Protein AF-A0A6A0AH30-F1 (afdb_monomer_lite)

Foldseek 3Di:
DLVVLLVQLLVLLLVLLQVVQVVVVHHPDPVSCVSSVLLNCLLVVQLVVLCCSPPQLQALDLVSVLVSQVSSLVRSQVRSQVSVCVVVVHRDDPVCSVSSSVSSSCSSSVSSSVNSNPDDHDPCPDPVNVVVVVVVPPPDPVVVVVVVVVVVVPD

InterPro domains:
  IPR021414 Protein of unknown function DUF3054 [PF11255] (7-114)

Organism: Haematococcus lacustris (NCBI:txid44745)

Sequence (155 aa):
KALTLAGGDAVALLLFAAAGRINHGGVLDWETGLTALPFLLGWFATAPFLGGFGPEAQGSKVPAATLVAAKCWAVATPLGLALRGLSKGYVPPTPFIIVSFVATAVLLLGWRAAAAATTKEDPSQSPAVSAASRKNKQGNPLEFLSLLKSLTTRW

Secondary structure (DSSP, 8-state):
-HHHHHHHHHHHHHHHHHHHHHHTT--SSHHHHHHHHHHHHHHHHHGGGGTTTSHHHHSS-HHHHHHHHHHHHHHHHHHHHHHHHHHHTSPPPHHHHHHHHHHHHHHHHHHHHHHHHTSPPPGGG-HHHHHHHHHHHTT-HHHHHHHHHHHHTT-

pLDDT: mean 91.17, std 11.78, range [59.88, 98.81]

Radius of gyration: 20.58 Å; chains: 1; bounding box: 39×29×65 Å

Structure (mmCIF, N/CA/C/O backbone):
data_AF-A0A6A0AH30-F1
#
_entry.id   AF-A0A6A0AH30-F1
#
loop_
_atom_site.group_PDB
_atom_site.id
_atom_site.type_symbol
_atom_site.label_atom_id
_atom_site.label_alt_id
_atom_site.label_comp_id
_atom_site.label_asym_id
_atom_site.label_entity_id
_atom_site.label_seq_id
_atom_site.pdbx_PDB_ins_code
_atom_site.Cartn_x
_atom_site.Cartn_y
_atom_site.Cartn_z
_atom_site.occupancy
_atom_site.B_iso_or_equiv
_atom_site.auth_seq_id
_atom_site.auth_comp_id
_atom_site.auth_asym_id
_atom_site.auth_atom_id
_atom_site.pdbx_PDB_model_num
ATOM 1 N N . LYS A 1 1 ? -15.589 -4.684 7.141 1.00 85.12 1 LYS A N 1
ATOM 2 C CA . LYS A 1 1 ? -14.686 -3.507 7.195 1.00 85.12 1 LYS A CA 1
ATOM 3 C C . LYS A 1 1 ? -13.266 -3.867 6.751 1.00 85.12 1 LYS A C 1
ATOM 5 O O . LYS A 1 1 ? -12.786 -3.237 5.823 1.00 85.12 1 LYS A O 1
ATOM 10 N N . ALA A 1 2 ? -12.643 -4.918 7.299 1.00 93.25 2 ALA A N 1
ATOM 11 C CA . ALA A 1 2 ? -11.336 -5.409 6.832 1.00 93.25 2 ALA A CA 1
ATOM 12 C C . ALA A 1 2 ? -11.256 -5.637 5.307 1.00 93.25 2 ALA A C 1
ATOM 14 O O . ALA A 1 2 ? -10.329 -5.142 4.679 1.00 93.25 2 ALA A O 1
ATOM 15 N N . LEU A 1 3 ? -12.259 -6.289 4.701 1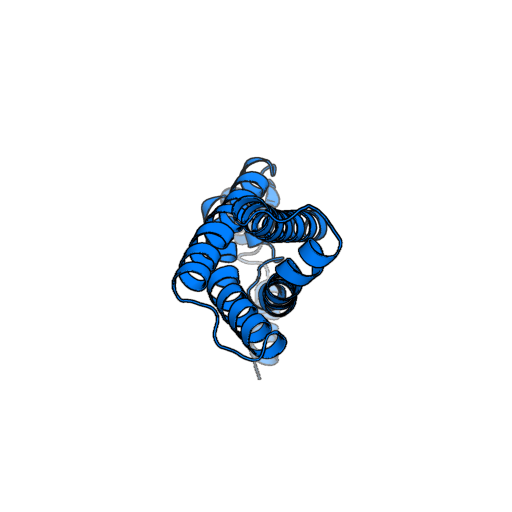.00 95.44 3 LEU A N 1
ATOM 16 C CA . LEU A 1 3 ? -12.303 -6.499 3.246 1.00 95.44 3 LEU A CA 1
ATOM 17 C C . LEU A 1 3 ? -12.343 -5.184 2.449 1.00 95.44 3 LEU A C 1
ATOM 19 O O . LEU A 1 3 ? -11.681 -5.071 1.427 1.00 95.44 3 LEU A O 1
ATOM 23 N N . THR A 1 4 ? -13.077 -4.176 2.926 1.00 96.06 4 THR A N 1
ATOM 24 C CA . THR A 1 4 ? -13.131 -2.844 2.301 1.00 96.06 4 THR A CA 1
ATOM 25 C C . THR A 1 4 ? -11.769 -2.162 2.346 1.00 96.06 4 THR A C 1
ATOM 27 O O . THR A 1 4 ? -11.329 -1.608 1.345 1.00 96.06 4 THR A O 1
ATOM 30 N N . LEU A 1 5 ? -11.083 -2.238 3.492 1.00 97.31 5 LEU A N 1
ATOM 31 C CA . LEU A 1 5 ? -9.734 -1.695 3.635 1.00 97.31 5 LEU A CA 1
ATOM 32 C C . LEU A 1 5 ? -8.760 -2.407 2.703 1.00 97.31 5 LEU A C 1
ATOM 34 O O . LEU A 1 5 ? -8.085 -1.730 1.941 1.00 97.31 5 LEU A O 1
ATOM 38 N N . ALA A 1 6 ? -8.764 -3.743 2.705 1.00 98.25 6 ALA A N 1
ATOM 39 C CA . ALA A 1 6 ? -7.939 -4.557 1.819 1.00 98.25 6 ALA A CA 1
ATOM 40 C C . ALA A 1 6 ? -8.201 -4.240 0.338 1.00 98.25 6 ALA A C 1
ATOM 42 O O . ALA A 1 6 ? -7.259 -4.066 -0.428 1.00 98.25 6 ALA A O 1
ATOM 43 N N . GLY A 1 7 ? -9.468 -4.106 -0.061 1.00 98.56 7 GLY A N 1
ATOM 44 C CA . GLY A 1 7 ? -9.841 -3.728 -1.423 1.00 98.56 7 GLY A CA 1
ATOM 45 C C . GLY A 1 7 ? -9.293 -2.357 -1.813 1.00 98.56 7 GLY A C 1
ATOM 46 O O . GLY A 1 7 ? -8.677 -2.221 -2.865 1.00 98.56 7 GLY A O 1
ATOM 47 N N . GLY A 1 8 ? -9.450 -1.350 -0.954 1.00 98.56 8 GLY A N 1
ATOM 48 C CA . GLY A 1 8 ? -8.911 -0.023 -1.242 1.00 98.56 8 GLY A CA 1
ATOM 49 C C . GLY A 1 8 ? -7.384 0.063 -1.168 1.00 98.56 8 GLY A C 1
ATOM 50 O O . GLY A 1 8 ? -6.797 0.800 -1.952 1.00 98.56 8 GLY A O 1
ATOM 51 N N . ASP A 1 9 ? -6.719 -0.744 -0.334 1.00 98.69 9 ASP A N 1
ATOM 52 C CA . ASP A 1 9 ? -5.256 -0.868 -0.362 1.00 98.69 9 ASP A CA 1
ATOM 53 C C . ASP A 1 9 ? -4.778 -1.464 -1.690 1.00 98.69 9 ASP A C 1
ATOM 55 O O . ASP A 1 9 ? -3.817 -0.981 -2.287 1.00 98.69 9 ASP A O 1
ATOM 59 N N . ALA A 1 10 ? -5.461 -2.508 -2.172 1.00 98.75 10 ALA A N 1
ATOM 60 C CA . ALA A 1 10 ? -5.148 -3.120 -3.455 1.00 98.75 10 ALA A CA 1
ATOM 61 C C . ALA A 1 10 ? -5.331 -2.111 -4.596 1.00 98.75 10 ALA A C 1
ATOM 63 O O . ALA A 1 10 ? -4.453 -1.983 -5.446 1.00 98.75 10 ALA A O 1
ATOM 64 N N . VAL A 1 11 ? -6.426 -1.341 -4.575 1.00 98.75 11 VAL A N 1
ATOM 65 C CA . VAL A 1 11 ? -6.663 -0.250 -5.532 1.00 98.75 11 VAL A CA 1
ATOM 66 C C . VAL A 1 11 ? -5.574 0.819 -5.432 1.00 98.75 11 VAL A C 1
ATOM 68 O O . VAL A 1 11 ? -5.051 1.227 -6.461 1.00 98.75 11 VAL A O 1
ATOM 71 N N . ALA A 1 12 ? -5.167 1.237 -4.232 1.00 98.81 12 ALA A N 1
ATOM 72 C CA . ALA A 1 12 ? -4.091 2.211 -4.037 1.00 98.81 12 ALA A CA 1
ATOM 73 C C . ALA A 1 12 ? -2.764 1.746 -4.668 1.00 98.81 12 ALA A C 1
ATOM 75 O O . ALA A 1 12 ? -2.097 2.513 -5.363 1.00 98.81 12 ALA A O 1
ATOM 76 N N . LEU A 1 13 ? -2.397 0.476 -4.488 1.00 98.75 13 LEU A N 1
ATOM 77 C CA . LEU A 1 13 ? -1.179 -0.094 -5.073 1.00 98.75 13 LEU A CA 1
ATOM 78 C C . LEU A 1 13 ? -1.284 -0.292 -6.593 1.00 98.75 13 LEU A C 1
ATOM 80 O O . LEU A 1 13 ? -0.307 -0.076 -7.312 1.00 98.75 13 LEU A O 1
ATOM 84 N N . LEU A 1 14 ? -2.469 -0.643 -7.097 1.00 98.62 14 LEU A N 1
ATOM 85 C CA . LEU A 1 14 ? -2.743 -0.688 -8.534 1.00 98.62 14 LEU A CA 1
ATOM 86 C C . LEU A 1 14 ? -2.674 0.706 -9.165 1.00 98.62 14 LEU A C 1
ATOM 88 O O . LEU A 1 14 ? -2.098 0.845 -10.239 1.00 98.62 14 LEU A O 1
ATOM 92 N N . LEU A 1 15 ? -3.191 1.741 -8.496 1.00 98.69 15 LEU A N 1
ATOM 93 C CA . LEU A 1 15 ? -3.105 3.133 -8.949 1.00 98.69 15 LEU A CA 1
ATOM 94 C C . LEU A 1 15 ? -1.657 3.612 -9.019 1.00 98.69 15 LEU A C 1
ATOM 96 O O . LEU A 1 15 ? -1.280 4.252 -9.997 1.00 98.69 15 LEU A O 1
ATOM 100 N N . PHE A 1 16 ? -0.830 3.261 -8.032 1.00 98.44 16 PHE A N 1
ATOM 101 C CA . PHE A 1 16 ? 0.609 3.517 -8.087 1.00 98.44 16 PHE A CA 1
ATOM 102 C C . PHE A 1 16 ? 1.249 2.890 -9.338 1.00 98.44 16 PHE A C 1
ATOM 104 O O . PHE A 1 16 ? 1.936 3.579 -10.095 1.00 98.44 16 PHE A O 1
ATOM 111 N N . ALA A 1 17 ? 0.998 1.601 -9.587 1.00 98.12 17 ALA A N 1
ATOM 112 C CA . ALA A 1 17 ? 1.557 0.899 -10.740 1.00 98.12 17 ALA A CA 1
ATOM 113 C C . ALA A 1 17 ? 1.046 1.464 -12.076 1.00 98.12 17 ALA A C 1
ATOM 115 O O . ALA A 1 17 ? 1.835 1.680 -12.997 1.00 98.12 17 ALA A O 1
ATOM 116 N N . ALA A 1 18 ? -0.255 1.738 -12.165 1.00 98.12 18 ALA A N 1
ATOM 117 C CA . ALA A 1 18 ? -0.908 2.335 -13.323 1.00 98.12 18 ALA A CA 1
ATOM 118 C C . ALA A 1 18 ? -0.324 3.715 -13.648 1.00 98.12 18 ALA A C 1
ATOM 120 O O . ALA A 1 18 ? 0.112 3.949 -14.775 1.00 98.12 18 ALA A O 1
ATOM 121 N N . ALA A 1 19 ? -0.246 4.604 -12.653 1.00 97.81 19 ALA A N 1
ATOM 122 C CA . ALA A 1 19 ? 0.315 5.942 -12.814 1.00 97.81 19 ALA A CA 1
ATOM 123 C C . ALA A 1 19 ? 1.785 5.889 -13.247 1.00 97.81 19 ALA A C 1
ATOM 125 O O . ALA A 1 19 ? 2.178 6.589 -14.178 1.00 97.81 19 ALA A O 1
ATOM 126 N N . GLY A 1 20 ? 2.585 5.012 -12.628 1.00 95.81 20 GLY A N 1
ATOM 127 C CA . GLY A 1 20 ? 3.980 4.806 -13.012 1.00 95.81 20 GLY A CA 1
ATOM 128 C C . GLY A 1 20 ? 4.128 4.347 -14.464 1.00 95.81 20 GLY A C 1
ATOM 129 O O . GLY A 1 20 ? 4.946 4.898 -15.197 1.00 95.81 20 GLY A O 1
ATOM 130 N N . ARG A 1 21 ? 3.316 3.379 -14.910 1.00 96.12 21 ARG A N 1
ATOM 131 C CA . ARG A 1 21 ? 3.336 2.901 -16.302 1.00 96.12 21 ARG A CA 1
ATOM 132 C C . ARG A 1 21 ? 2.948 3.995 -17.287 1.00 96.12 21 ARG A C 1
ATOM 134 O O . ARG A 1 21 ? 3.699 4.227 -18.229 1.00 96.12 21 ARG A O 1
ATOM 141 N N . ILE A 1 22 ? 1.833 4.686 -17.049 1.00 97.19 22 ILE A N 1
ATOM 142 C CA . ILE A 1 22 ? 1.353 5.772 -17.919 1.00 97.19 22 ILE A CA 1
ATOM 143 C C . ILE A 1 22 ? 2.415 6.871 -18.040 1.00 97.19 22 ILE A C 1
ATOM 145 O O . ILE A 1 22 ? 2.726 7.312 -19.143 1.00 97.19 22 ILE A O 1
ATOM 149 N N . ASN A 1 23 ? 3.039 7.264 -16.926 1.00 95.94 23 ASN A N 1
ATOM 150 C CA . ASN A 1 23 ? 4.074 8.300 -16.918 1.00 95.94 23 ASN A CA 1
ATOM 151 C C . ASN A 1 23 ? 5.345 7.910 -17.699 1.00 95.94 23 ASN A C 1
ATOM 153 O O . ASN A 1 23 ? 6.116 8.776 -18.102 1.00 95.94 23 ASN A O 1
ATOM 157 N N . HIS A 1 24 ? 5.566 6.616 -17.932 1.00 93.94 24 HIS A N 1
ATOM 158 C CA . HIS A 1 24 ? 6.666 6.093 -18.742 1.00 93.94 24 HIS A CA 1
ATOM 159 C C . HIS A 1 24 ? 6.223 5.645 -20.149 1.00 93.94 24 HIS A C 1
ATOM 161 O O . HIS A 1 24 ? 6.942 4.893 -20.803 1.00 93.94 24 HIS A O 1
ATOM 167 N N . GLY A 1 25 ? 5.056 6.102 -20.625 1.00 95.62 25 GLY A N 1
ATOM 168 C CA . GLY A 1 25 ? 4.545 5.807 -21.971 1.00 95.62 25 GLY A CA 1
ATOM 169 C C . GLY A 1 25 ? 3.908 4.423 -22.126 1.00 95.62 25 GLY A C 1
ATOM 170 O O . GLY A 1 25 ? 3.651 3.987 -23.245 1.00 95.62 25 GLY A O 1
ATOM 171 N N . GLY A 1 26 ? 3.668 3.717 -21.020 1.00 93.69 26 GLY A N 1
ATOM 172 C CA . GLY A 1 26 ? 2.946 2.448 -21.002 1.00 93.69 26 GLY A CA 1
ATOM 173 C C . GLY A 1 26 ? 1.426 2.618 -21.068 1.00 93.69 26 GLY A C 1
ATOM 174 O O . GLY A 1 26 ? 0.890 3.720 -20.953 1.00 93.69 26 GLY A O 1
ATOM 175 N N . VAL A 1 27 ? 0.726 1.491 -21.199 1.00 95.25 27 VAL A N 1
ATOM 176 C CA . VAL A 1 27 ? -0.744 1.411 -21.220 1.00 95.25 27 VAL A CA 1
ATOM 177 C C . VAL A 1 27 ? -1.278 0.599 -20.037 1.00 95.25 27 VAL A C 1
ATOM 179 O O . VAL A 1 27 ? -0.523 -0.095 -19.347 1.00 95.25 27 VAL A O 1
ATOM 182 N N . LEU A 1 28 ? -2.589 0.700 -19.796 1.00 96.44 28 LEU A N 1
ATOM 183 C CA . LEU A 1 28 ? -3.296 -0.104 -18.800 1.00 96.44 28 LEU A CA 1
ATOM 184 C C . LEU A 1 28 ? -3.624 -1.486 -19.371 1.00 96.44 28 LEU A C 1
ATOM 186 O O . LEU A 1 28 ? -4.621 -1.681 -20.058 1.00 96.44 28 LEU A O 1
ATOM 190 N N . ASP A 1 29 ? -2.754 -2.435 -19.073 1.00 95.62 29 ASP A N 1
ATOM 191 C CA . ASP A 1 29 ? -2.803 -3.826 -19.514 1.00 95.62 29 ASP A CA 1
ATOM 192 C C . ASP A 1 29 ? -2.439 -4.785 -18.364 1.00 95.62 29 ASP A C 1
ATOM 194 O O . ASP A 1 29 ? -2.240 -4.376 -17.214 1.00 95.62 29 ASP A O 1
ATOM 198 N N . TRP A 1 30 ? -2.327 -6.077 -18.678 1.00 95.38 30 TRP A N 1
ATOM 199 C CA . TRP A 1 30 ? -1.931 -7.126 -17.733 1.00 95.38 30 TRP A CA 1
ATOM 200 C C . TRP A 1 30 ? -0.613 -6.825 -16.997 1.00 95.38 30 TRP A C 1
ATOM 202 O O . TRP A 1 30 ? -0.476 -7.098 -15.802 1.00 95.38 30 TRP A O 1
ATOM 212 N N . GLU A 1 31 ? 0.333 -6.169 -17.671 1.00 94.94 31 GLU A N 1
ATOM 213 C CA . GLU A 1 31 ? 1.621 -5.775 -17.097 1.00 94.94 31 GLU A CA 1
ATOM 214 C C . GLU A 1 31 ? 1.482 -4.747 -15.962 1.00 94.94 31 GLU A C 1
ATOM 216 O O . GLU A 1 31 ? 2.373 -4.619 -15.118 1.00 94.94 31 GLU A O 1
ATOM 221 N N . THR A 1 32 ? 0.354 -4.035 -15.879 1.00 97.06 32 THR A N 1
ATOM 222 C CA . THR A 1 32 ? 0.017 -3.183 -14.727 1.00 97.06 32 THR A CA 1
ATOM 223 C C . THR A 1 32 ? -0.136 -4.014 -13.460 1.00 97.06 32 THR A C 1
ATOM 225 O O . THR A 1 32 ? 0.434 -3.669 -12.422 1.00 97.06 32 THR A O 1
ATOM 228 N N . GLY A 1 33 ? -0.823 -5.155 -13.559 1.00 97.19 33 GLY A N 1
ATOM 229 C CA . GLY A 1 33 ? -0.945 -6.113 -12.464 1.00 97.19 33 GLY A CA 1
ATOM 230 C C . GLY A 1 33 ? 0.418 -6.661 -12.051 1.00 97.19 33 GLY A C 1
ATOM 231 O O . GLY A 1 33 ? 0.755 -6.632 -10.870 1.00 97.19 33 GLY A O 1
ATOM 232 N N . LEU A 1 34 ? 1.249 -7.062 -13.018 1.00 96.19 34 LEU A N 1
ATOM 233 C CA . LEU A 1 34 ? 2.608 -7.554 -12.748 1.00 96.19 34 LEU A CA 1
ATOM 234 C C . LEU A 1 34 ? 3.523 -6.484 -12.136 1.00 96.19 34 LEU A C 1
ATOM 236 O O . LEU A 1 34 ? 4.392 -6.798 -11.326 1.00 96.19 34 LEU A O 1
ATOM 240 N N . THR A 1 35 ? 3.310 -5.213 -12.479 1.00 96.06 35 THR A N 1
ATOM 241 C CA . THR A 1 35 ? 4.038 -4.085 -11.883 1.00 96.06 35 THR A CA 1
ATOM 242 C C . THR A 1 35 ? 3.620 -3.850 -10.427 1.00 96.06 35 THR A C 1
ATOM 244 O O . THR A 1 35 ? 4.473 -3.563 -9.586 1.00 96.06 35 THR A O 1
ATOM 247 N N . ALA A 1 36 ? 2.330 -4.000 -10.112 1.00 98.31 36 ALA A N 1
ATOM 248 C CA . ALA A 1 36 ? 1.803 -3.862 -8.753 1.00 98.31 36 ALA A CA 1
ATOM 249 C C . ALA A 1 36 ? 2.106 -5.079 -7.864 1.00 98.31 36 ALA A C 1
ATOM 251 O O . ALA A 1 36 ? 2.227 -4.938 -6.646 1.00 98.31 36 ALA A O 1
ATOM 252 N N . LEU A 1 37 ? 2.228 -6.269 -8.463 1.00 98.44 37 LEU A N 1
ATOM 253 C CA . LEU A 1 37 ? 2.275 -7.555 -7.767 1.00 98.44 37 LEU A CA 1
ATOM 254 C C . LEU A 1 37 ? 3.313 -7.618 -6.633 1.00 98.44 37 LEU A C 1
ATOM 256 O O . LEU A 1 37 ? 2.927 -8.022 -5.538 1.00 98.44 37 LEU A O 1
ATOM 260 N N . PRO A 1 38 ? 4.576 -7.175 -6.796 1.00 98.62 38 PRO A N 1
ATOM 261 C CA . PRO A 1 38 ? 5.542 -7.198 -5.697 1.00 98.62 38 PRO A CA 1
ATOM 262 C C . PRO A 1 38 ? 5.085 -6.394 -4.473 1.00 98.62 38 PRO A C 1
ATOM 264 O O . PRO A 1 38 ? 5.267 -6.832 -3.339 1.00 98.62 38 PRO A O 1
ATOM 267 N N . PHE A 1 39 ? 4.443 -5.244 -4.686 1.00 98.75 39 PHE A N 1
ATOM 268 C CA . PHE A 1 39 ? 3.943 -4.390 -3.609 1.00 98.75 39 PHE A CA 1
ATOM 269 C C . PHE A 1 39 ? 2.672 -4.952 -2.975 1.00 98.75 39 PHE A C 1
ATOM 271 O O . PHE A 1 39 ? 2.530 -4.894 -1.756 1.00 98.75 39 PHE A O 1
ATOM 278 N N . LEU A 1 40 ? 1.780 -5.546 -3.776 1.00 98.81 40 LEU A N 1
ATOM 279 C CA . LEU A 1 40 ? 0.608 -6.268 -3.272 1.00 98.81 40 LEU A CA 1
ATOM 280 C C . LEU A 1 40 ? 1.038 -7.433 -2.374 1.00 98.81 40 LEU A C 1
ATOM 282 O O . LEU A 1 40 ? 0.533 -7.566 -1.262 1.00 98.81 40 LEU A O 1
ATOM 286 N N . LEU A 1 41 ? 2.009 -8.233 -2.822 1.00 98.75 41 LEU A N 1
ATOM 287 C CA . LEU A 1 41 ? 2.575 -9.324 -2.032 1.00 98.75 41 LEU A CA 1
ATOM 288 C C . LEU A 1 41 ? 3.219 -8.796 -0.750 1.00 98.75 41 LEU A C 1
ATOM 290 O O . LEU A 1 41 ? 2.913 -9.297 0.327 1.00 98.75 41 LEU A O 1
ATOM 294 N N . GLY A 1 42 ? 4.047 -7.752 -0.843 1.00 98.62 42 GLY A N 1
ATOM 295 C CA . GLY A 1 42 ? 4.671 -7.138 0.328 1.00 98.62 42 GLY A CA 1
ATOM 296 C C . GLY A 1 42 ? 3.647 -6.642 1.354 1.00 98.62 42 GLY A C 1
ATOM 297 O O . GLY A 1 42 ? 3.790 -6.900 2.549 1.00 98.62 42 GLY A O 1
ATOM 298 N N . TRP A 1 43 ? 2.578 -5.990 0.891 1.00 98.81 43 TRP A N 1
ATOM 299 C CA . TRP A 1 43 ? 1.498 -5.489 1.739 1.00 98.81 43 TRP A CA 1
ATOM 300 C C . TRP A 1 43 ? 0.708 -6.616 2.392 1.00 98.81 43 TRP A C 1
ATOM 302 O O . TRP A 1 43 ? 0.647 -6.696 3.617 1.00 98.81 43 TRP A O 1
ATOM 312 N N . PHE A 1 44 ? 0.139 -7.525 1.601 1.00 98.62 44 PHE A N 1
ATOM 313 C CA . PHE A 1 44 ? -0.740 -8.566 2.129 1.00 98.62 44 PHE A CA 1
ATOM 314 C C . PHE A 1 44 ? 0.004 -9.659 2.902 1.00 98.62 44 PHE A C 1
ATOM 316 O O . PHE A 1 44 ? -0.610 -10.307 3.747 1.00 98.62 44 PHE A O 1
ATOM 323 N N . ALA A 1 45 ? 1.315 -9.815 2.701 1.00 98.44 45 ALA A N 1
ATOM 324 C CA . ALA A 1 45 ? 2.136 -10.705 3.515 1.00 98.44 45 ALA A CA 1
ATOM 325 C C . ALA A 1 45 ? 2.510 -10.118 4.886 1.00 98.44 45 ALA A C 1
ATOM 327 O O . ALA A 1 45 ? 2.809 -10.885 5.794 1.00 98.44 45 ALA A O 1
ATOM 328 N N . THR A 1 46 ? 2.520 -8.790 5.068 1.00 98.56 46 THR A N 1
ATOM 329 C CA . THR A 1 46 ? 3.039 -8.160 6.304 1.00 98.56 46 THR A CA 1
ATOM 330 C C . THR A 1 46 ? 1.980 -7.396 7.094 1.00 98.56 46 THR A C 1
ATOM 332 O O . THR A 1 46 ? 1.949 -7.478 8.322 1.00 98.56 46 THR A O 1
ATOM 335 N N . ALA A 1 47 ? 1.059 -6.703 6.419 1.00 98.12 47 ALA A N 1
ATOM 336 C CA . ALA A 1 47 ? 0.041 -5.869 7.053 1.00 98.12 47 ALA A CA 1
ATOM 337 C C . ALA A 1 47 ? -0.850 -6.616 8.070 1.00 98.12 47 ALA A C 1
ATOM 339 O O . ALA A 1 47 ? -1.118 -6.032 9.124 1.00 98.12 47 ALA A O 1
ATOM 340 N N . PRO A 1 48 ? -1.283 -7.881 7.854 1.00 97.94 48 PRO A N 1
ATOM 341 C CA . PRO A 1 48 ? -2.066 -8.611 8.857 1.00 97.94 48 PRO A CA 1
ATOM 342 C C . PRO A 1 48 ? -1.350 -8.741 10.206 1.00 97.94 48 PRO A C 1
ATOM 344 O O . PRO A 1 48 ? -1.970 -8.549 11.251 1.00 97.94 48 PRO A O 1
ATOM 347 N N . PHE A 1 49 ? -0.039 -8.990 10.184 1.00 98.00 49 PHE A N 1
ATOM 348 C CA . PHE A 1 49 ? 0.786 -9.175 11.382 1.00 98.00 49 PHE A CA 1
ATOM 349 C C . PHE A 1 49 ? 1.097 -7.859 12.105 1.00 98.00 49 PHE A C 1
ATOM 351 O O . PHE A 1 49 ? 1.399 -7.859 13.294 1.00 98.00 49 PHE A O 1
ATOM 358 N N . LEU A 1 50 ? 0.983 -6.731 11.400 1.00 97.62 50 LEU A N 1
ATOM 359 C CA . LEU A 1 50 ? 1.237 -5.386 11.924 1.00 97.62 50 LEU A CA 1
ATOM 360 C C . LEU A 1 50 ? -0.049 -4.653 12.340 1.00 97.62 50 LEU A C 1
ATOM 362 O O . LEU A 1 50 ? -0.023 -3.458 12.631 1.00 97.62 50 LEU A O 1
ATOM 366 N N . GLY A 1 51 ? -1.186 -5.357 12.370 1.00 97.44 51 GLY A N 1
ATOM 367 C CA . GLY A 1 51 ? -2.475 -4.791 12.766 1.00 97.44 51 GLY A CA 1
ATOM 368 C C . GLY A 1 51 ? -3.183 -4.000 11.664 1.00 97.44 51 GLY A C 1
ATOM 369 O O . GLY A 1 51 ? -4.201 -3.366 11.939 1.00 97.44 51 GLY A O 1
ATOM 370 N N . GLY A 1 52 ? -2.722 -4.079 10.411 1.00 97.25 52 GLY A N 1
ATOM 371 C CA . GLY A 1 52 ? -3.281 -3.369 9.251 1.00 97.25 52 GLY A CA 1
ATOM 372 C C . GLY A 1 52 ? -4.752 -3.674 8.956 1.00 97.25 52 GLY A C 1
ATOM 373 O O . GLY A 1 52 ? -5.412 -2.923 8.236 1.00 97.25 52 GLY A O 1
ATOM 374 N N . PHE A 1 53 ? -5.295 -4.734 9.553 1.00 97.38 53 PHE A N 1
ATOM 375 C CA . PHE A 1 53 ? -6.716 -5.084 9.504 1.00 97.38 53 PHE A CA 1
ATOM 376 C C . PHE A 1 53 ? -7.328 -5.270 10.902 1.00 97.38 53 PHE A C 1
ATOM 378 O O . PHE A 1 53 ? -8.406 -5.839 11.029 1.00 97.38 53 PHE A O 1
ATOM 385 N N . GLY A 1 54 ? -6.663 -4.801 11.960 1.00 95.38 54 GLY A N 1
ATOM 386 C CA . GLY A 1 54 ? -7.150 -4.861 13.340 1.00 95.38 54 GLY A CA 1
ATOM 387 C C . GLY A 1 54 ? -8.160 -3.755 13.686 1.00 95.38 54 GLY A C 1
ATOM 388 O O . GLY A 1 54 ? -8.512 -2.943 12.826 1.00 95.38 54 GLY A O 1
ATOM 389 N N . PRO A 1 55 ? -8.629 -3.691 14.947 1.00 93.81 55 PRO A N 1
ATOM 390 C CA . PRO A 1 55 ? -9.625 -2.711 15.386 1.00 93.81 55 PRO A CA 1
ATOM 391 C C . PRO A 1 55 ? -9.210 -1.253 15.157 1.00 93.81 55 PRO A C 1
ATOM 393 O O . PRO A 1 55 ? -10.014 -0.468 14.665 1.00 93.81 55 PRO A O 1
ATOM 396 N N . GLU A 1 56 ? -7.954 -0.896 15.441 1.00 93.44 56 GLU A N 1
ATOM 397 C CA . GLU A 1 56 ? -7.446 0.472 15.240 1.00 93.44 56 GLU A CA 1
ATOM 398 C C . GLU A 1 56 ? -7.436 0.883 13.762 1.00 93.44 56 GLU A C 1
ATOM 400 O O . GLU A 1 56 ? -7.755 2.024 13.437 1.00 93.44 56 GLU A O 1
ATOM 405 N N . ALA A 1 57 ? -7.142 -0.056 12.859 1.00 95.25 57 ALA A N 1
ATOM 406 C CA . ALA A 1 57 ? -7.166 0.182 11.418 1.00 95.25 57 ALA A CA 1
ATOM 407 C C . ALA A 1 57 ? -8.591 0.287 10.845 1.00 95.25 57 ALA A C 1
ATOM 409 O O . ALA A 1 57 ? -8.783 0.898 9.798 1.00 95.25 57 ALA A O 1
ATOM 410 N N . GLN A 1 58 ? -9.574 -0.337 11.504 1.00 95.19 58 GLN A N 1
ATOM 411 C CA . GLN A 1 58 ? -10.987 -0.368 11.099 1.00 95.19 58 GLN A CA 1
ATOM 412 C C . GLN A 1 58 ? -11.861 0.681 11.809 1.00 95.19 58 GLN A C 1
ATOM 414 O O . GLN A 1 58 ? -13.064 0.766 11.533 1.00 95.19 58 GLN A O 1
ATOM 419 N N . GLY A 1 59 ? -11.284 1.420 12.756 1.00 91.00 59 GLY A N 1
ATOM 420 C CA . GLY A 1 59 ? -11.967 2.434 13.548 1.00 91.00 59 GLY A CA 1
ATOM 421 C C . GLY A 1 59 ? -12.169 3.754 12.802 1.00 91.00 59 GLY A C 1
ATOM 422 O O . GLY A 1 59 ? -11.684 3.958 11.693 1.00 91.00 59 GLY A O 1
ATOM 423 N N . SER A 1 60 ? -12.877 4.676 13.449 1.00 91.81 60 SER A N 1
ATOM 424 C CA . SER A 1 60 ? -13.155 6.031 12.949 1.00 91.81 60 SER A CA 1
ATOM 425 C C . SER A 1 60 ? -12.040 7.045 13.241 1.00 91.81 60 SER A C 1
ATOM 427 O O . SER A 1 60 ? -12.040 8.160 12.725 1.00 91.81 60 SER A O 1
ATOM 429 N N . LYS A 1 61 ? -11.068 6.687 14.088 1.00 95.44 61 LYS A N 1
ATOM 430 C CA . LYS A 1 61 ? -9.997 7.597 14.512 1.00 95.44 61 LYS A CA 1
ATOM 431 C C . LYS A 1 61 ? -8.929 7.710 13.428 1.00 95.44 61 LYS A C 1
ATOM 433 O O . LYS A 1 61 ? -8.018 6.884 13.377 1.00 95.44 61 LYS A O 1
ATOM 438 N N . VAL A 1 62 ? -9.001 8.774 12.626 1.00 95.75 62 VAL A N 1
ATOM 439 C CA . VAL A 1 62 ? -8.046 9.059 11.538 1.00 95.75 62 VAL A CA 1
ATOM 440 C C . VAL A 1 62 ? -6.579 8.939 11.984 1.00 95.75 62 VAL A C 1
ATOM 442 O O . VAL A 1 62 ? -5.851 8.188 11.340 1.00 95.75 62 VAL A O 1
ATOM 445 N N . PRO A 1 63 ? -6.115 9.552 13.098 1.00 97.19 63 PRO A N 1
ATOM 446 C CA . PRO A 1 63 ? -4.708 9.436 13.493 1.00 97.19 63 PRO A CA 1
ATOM 447 C C . PRO A 1 63 ? -4.272 7.995 13.790 1.00 97.19 63 PRO A C 1
ATOM 449 O O . PRO A 1 63 ? -3.164 7.605 13.434 1.00 97.19 63 PRO A O 1
ATOM 452 N N . ALA A 1 64 ? -5.144 7.191 14.408 1.00 96.44 64 ALA A N 1
ATOM 453 C CA . ALA A 1 64 ? -4.839 5.801 14.742 1.00 96.44 64 ALA A CA 1
ATOM 454 C C . ALA A 1 64 ? -4.776 4.928 13.480 1.00 96.44 64 ALA A C 1
ATOM 456 O O . ALA A 1 64 ? -3.794 4.215 13.276 1.00 96.44 64 ALA A O 1
ATOM 457 N N . ALA A 1 65 ? -5.775 5.042 12.599 1.00 97.38 65 ALA A N 1
ATOM 458 C CA . ALA A 1 65 ? -5.815 4.294 11.346 1.00 97.38 65 ALA A CA 1
ATOM 459 C C . ALA A 1 65 ? -4.610 4.625 10.450 1.00 97.38 65 ALA A C 1
ATOM 461 O O . ALA A 1 65 ? -3.955 3.718 9.932 1.00 97.38 65 ALA A O 1
ATOM 462 N N . THR A 1 66 ? -4.265 5.911 10.327 1.00 97.81 66 THR A N 1
ATOM 463 C CA . THR A 1 66 ? -3.106 6.368 9.550 1.00 97.81 66 THR A CA 1
ATOM 464 C C . THR A 1 66 ? -1.786 5.914 10.169 1.00 97.81 66 THR A C 1
ATOM 466 O O . THR A 1 66 ? -0.891 5.492 9.440 1.00 97.81 66 THR A O 1
ATOM 469 N N . LEU A 1 67 ? -1.648 5.932 11.499 1.00 98.38 67 LEU A N 1
ATOM 470 C CA . LEU A 1 67 ? -0.434 5.457 12.170 1.00 98.38 67 LEU A CA 1
ATOM 471 C C . LEU A 1 67 ? -0.222 3.950 11.973 1.00 98.38 67 LEU A C 1
ATOM 473 O O . LEU A 1 67 ? 0.897 3.514 11.708 1.00 98.38 67 LEU A O 1
ATOM 477 N N . VAL A 1 68 ? -1.283 3.146 12.077 1.00 98.25 68 VAL A N 1
ATOM 478 C CA . VAL A 1 68 ? -1.209 1.704 11.794 1.00 98.25 68 VAL A CA 1
ATOM 479 C C . VAL A 1 68 ? -0.844 1.459 10.329 1.00 98.25 68 VAL A C 1
ATOM 481 O O . VAL A 1 68 ? 0.022 0.632 10.043 1.00 98.25 68 VAL A O 1
ATOM 484 N N . ALA A 1 6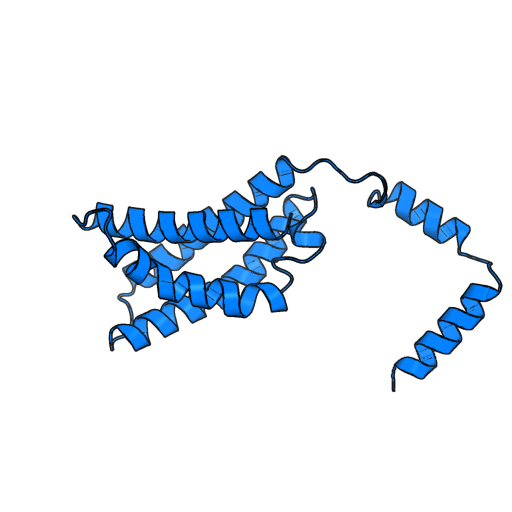9 ? -1.434 2.218 9.402 1.00 98.31 69 ALA A N 1
ATOM 485 C CA . ALA A 1 69 ? -1.094 2.152 7.984 1.00 98.31 69 ALA A CA 1
ATOM 486 C C . ALA A 1 69 ? 0.378 2.502 7.722 1.00 98.31 69 ALA A C 1
ATOM 488 O O . ALA A 1 69 ? 1.048 1.785 6.984 1.00 98.31 69 ALA A O 1
ATOM 489 N N . ALA A 1 70 ? 0.897 3.548 8.371 1.00 98.69 70 ALA A N 1
ATOM 490 C CA . ALA A 1 70 ? 2.295 3.961 8.275 1.00 98.69 70 ALA A CA 1
ATOM 491 C C . ALA A 1 70 ? 3.254 2.864 8.758 1.00 98.69 70 ALA A C 1
ATOM 493 O O . ALA A 1 70 ? 4.242 2.575 8.087 1.00 98.69 70 ALA A O 1
ATOM 494 N N . LYS A 1 71 ? 2.935 2.196 9.876 1.00 98.38 71 LYS A N 1
ATOM 495 C CA . LYS A 1 71 ? 3.707 1.043 10.373 1.00 98.38 71 LYS A CA 1
ATOM 496 C C . LYS A 1 71 ? 3.716 -0.112 9.369 1.00 98.38 71 LYS A C 1
ATOM 498 O O . LYS A 1 71 ? 4.774 -0.672 9.104 1.00 98.38 71 LYS A O 1
ATOM 503 N N . CYS A 1 72 ? 2.558 -0.445 8.794 1.00 98.62 72 CYS A N 1
ATOM 504 C CA . CYS A 1 72 ? 2.453 -1.489 7.772 1.00 98.62 72 CYS A CA 1
ATOM 505 C C . CYS A 1 72 ? 3.265 -1.127 6.522 1.00 98.62 72 CYS A C 1
ATOM 507 O O . CYS A 1 72 ? 4.066 -1.929 6.052 1.00 98.62 72 CYS A O 1
ATOM 509 N N . TRP A 1 73 ? 3.112 0.102 6.025 1.00 98.75 73 TRP A N 1
ATOM 510 C CA . TRP A 1 73 ? 3.828 0.637 4.864 1.00 98.75 73 TRP A CA 1
ATOM 511 C C . TRP A 1 73 ? 5.347 0.607 5.042 1.00 98.75 73 TRP A C 1
ATOM 513 O O . TRP A 1 73 ? 6.060 0.209 4.120 1.00 98.75 73 TRP A O 1
ATOM 523 N N . ALA A 1 74 ? 5.838 0.954 6.235 1.00 98.56 74 ALA A N 1
ATOM 524 C CA . ALA A 1 74 ? 7.265 0.977 6.537 1.00 98.56 74 ALA A CA 1
ATOM 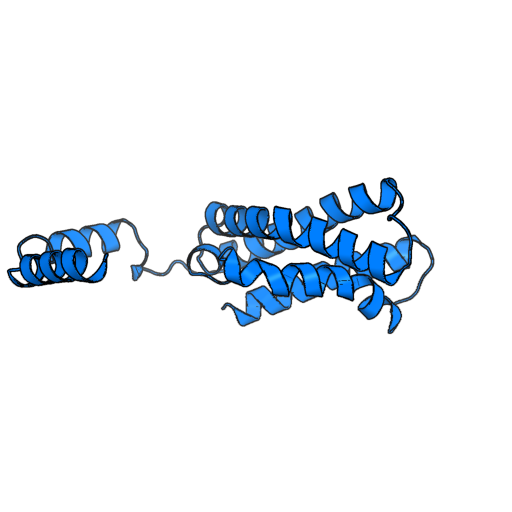525 C C . ALA A 1 74 ? 7.941 -0.396 6.383 1.00 98.56 74 ALA A C 1
ATOM 527 O O . ALA A 1 74 ? 9.143 -0.446 6.149 1.00 98.56 74 ALA A O 1
ATOM 528 N N . VAL A 1 75 ? 7.186 -1.497 6.482 1.00 98.69 75 VAL A N 1
ATOM 529 C CA . VAL A 1 75 ? 7.688 -2.869 6.286 1.00 98.69 75 VAL A CA 1
ATOM 530 C C . VAL A 1 75 ? 7.319 -3.409 4.902 1.00 98.69 75 VAL A C 1
ATOM 532 O O . VAL A 1 75 ? 8.162 -3.969 4.198 1.00 98.69 75 VAL A O 1
ATOM 535 N N . ALA A 1 76 ? 6.071 -3.206 4.481 1.00 98.62 76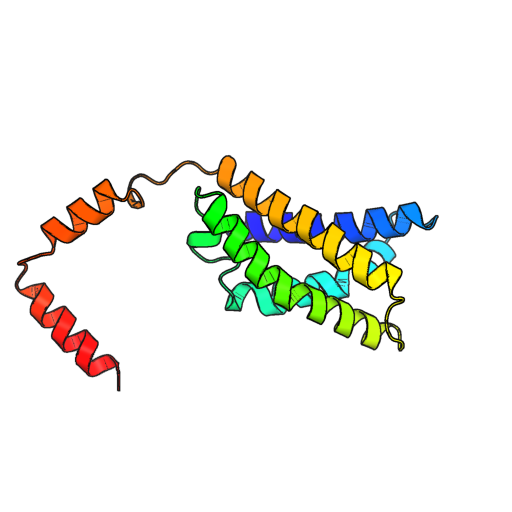 ALA A N 1
ATOM 536 C CA . ALA A 1 76 ? 5.534 -3.715 3.226 1.00 98.62 76 ALA A CA 1
ATOM 537 C C . ALA A 1 76 ? 6.245 -3.147 1.992 1.00 98.62 76 ALA A C 1
ATOM 539 O O . ALA A 1 76 ? 6.526 -3.886 1.050 1.00 98.62 76 ALA A O 1
ATOM 540 N N . THR A 1 77 ? 6.543 -1.845 1.984 1.00 98.50 77 THR A N 1
ATOM 541 C CA . THR A 1 77 ? 7.140 -1.174 0.822 1.00 98.50 77 THR A CA 1
ATOM 542 C C . THR A 1 77 ? 8.585 -1.617 0.567 1.00 98.50 77 THR A C 1
ATOM 544 O O . THR A 1 77 ? 8.878 -1.983 -0.576 1.00 98.50 77 THR A O 1
ATOM 547 N N . PRO A 1 78 ? 9.486 -1.679 1.575 1.00 98.69 78 PRO A N 1
ATOM 548 C CA . PRO A 1 78 ? 10.797 -2.302 1.394 1.00 98.69 78 PRO A CA 1
ATOM 549 C C . PRO A 1 78 ? 10.710 -3.746 0.894 1.00 98.69 78 PRO A C 1
ATOM 551 O O . PRO A 1 78 ? 11.441 -4.116 -0.025 1.00 98.69 78 PRO A O 1
ATOM 554 N N . LEU A 1 79 ? 9.792 -4.552 1.444 1.00 98.69 79 LEU A N 1
ATOM 555 C CA . LEU A 1 79 ? 9.594 -5.928 0.988 1.00 98.69 79 LEU A CA 1
ATOM 556 C C . LEU A 1 79 ? 9.136 -5.973 -0.477 1.00 98.69 79 LEU A C 1
ATOM 558 O O . LEU A 1 79 ? 9.676 -6.748 -1.261 1.00 98.69 79 LEU A O 1
ATOM 562 N N . GLY A 1 80 ? 8.204 -5.109 -0.882 1.00 98.62 80 GLY A N 1
ATOM 563 C CA . GLY A 1 80 ? 7.762 -5.013 -2.273 1.00 98.62 80 GLY A CA 1
ATOM 564 C C . GLY A 1 80 ? 8.882 -4.608 -3.235 1.00 98.62 80 GLY A C 1
ATOM 565 O O . GLY A 1 80 ? 9.006 -5.180 -4.318 1.00 98.62 80 GLY A O 1
ATOM 566 N N . LEU A 1 81 ? 9.757 -3.685 -2.827 1.00 98.62 81 LEU A N 1
ATOM 567 C CA . LEU A 1 81 ? 10.949 -3.317 -3.596 1.00 98.62 81 LEU A CA 1
ATOM 568 C C . LEU A 1 81 ? 11.948 -4.472 -3.711 1.00 98.62 81 LEU A C 1
ATOM 570 O O . LEU A 1 81 ? 12.489 -4.690 -4.797 1.00 98.62 81 LEU A O 1
ATOM 574 N N . ALA A 1 82 ? 12.161 -5.228 -2.632 1.00 98.62 82 ALA A N 1
ATOM 575 C CA . ALA A 1 82 ? 13.016 -6.411 -2.641 1.00 98.62 82 ALA A CA 1
ATOM 576 C C . ALA A 1 82 ? 12.459 -7.494 -3.578 1.00 98.62 82 ALA A C 1
ATOM 578 O O . ALA A 1 82 ? 13.173 -7.969 -4.459 1.00 98.62 82 ALA A O 1
ATOM 579 N N . LEU A 1 83 ? 11.165 -7.814 -3.466 1.00 98.56 83 LEU A N 1
ATOM 580 C CA . LEU A 1 83 ? 10.479 -8.764 -4.348 1.00 98.56 83 LEU A CA 1
ATOM 581 C C . LEU A 1 83 ? 10.549 -8.331 -5.816 1.00 98.56 83 LEU A C 1
ATOM 583 O O . LEU A 1 83 ? 10.784 -9.157 -6.696 1.00 98.56 83 LEU A O 1
ATOM 587 N N . ARG A 1 84 ? 10.404 -7.030 -6.093 1.00 97.94 84 ARG A N 1
ATOM 588 C CA . ARG A 1 84 ? 10.569 -6.486 -7.445 1.00 97.94 84 ARG A CA 1
ATOM 589 C C . ARG A 1 84 ? 11.995 -6.675 -7.948 1.00 97.94 84 ARG A C 1
ATOM 591 O O . ARG A 1 84 ? 12.172 -7.085 -9.091 1.00 97.94 84 ARG A O 1
ATOM 598 N N . GLY A 1 85 ? 12.993 -6.360 -7.124 1.00 97.94 85 GLY A N 1
ATOM 599 C CA . GLY A 1 85 ? 14.399 -6.514 -7.488 1.00 97.94 85 GLY A CA 1
ATOM 600 C C . GLY A 1 85 ? 14.752 -7.965 -7.804 1.00 97.94 85 GLY A C 1
ATOM 601 O O . GLY A 1 85 ? 15.355 -8.236 -8.838 1.00 97.94 85 GLY A O 1
ATOM 602 N N . LEU A 1 86 ? 14.276 -8.901 -6.978 1.00 97.88 86 LEU A N 1
ATOM 603 C CA . LEU A 1 86 ? 14.408 -10.341 -7.213 1.00 97.88 86 LEU A CA 1
ATOM 604 C C . LEU A 1 86 ? 13.718 -10.770 -8.513 1.00 97.88 86 LEU A C 1
ATOM 606 O O . LEU A 1 86 ? 14.326 -11.447 -9.334 1.00 97.88 86 LEU A O 1
ATOM 610 N N . SER A 1 87 ? 12.479 -10.328 -8.740 1.00 96.62 87 SER A N 1
ATOM 611 C CA . SER A 1 87 ? 11.718 -10.655 -9.952 1.00 96.62 87 SER A CA 1
ATOM 612 C C . SER A 1 87 ? 12.356 -10.107 -11.234 1.00 96.62 87 SER A C 1
ATOM 614 O O . SER A 1 87 ? 12.231 -10.730 -12.286 1.00 96.62 87 SER A O 1
ATOM 616 N N . LYS A 1 88 ? 13.017 -8.945 -11.170 1.00 95.81 88 LYS A N 1
ATOM 617 C CA . LYS A 1 88 ? 13.660 -8.307 -12.328 1.00 95.81 88 LYS A CA 1
ATOM 618 C C . LYS A 1 88 ? 15.141 -8.663 -12.487 1.00 95.81 88 LYS A C 1
ATOM 620 O O . LYS A 1 88 ? 15.698 -8.388 -13.542 1.00 95.81 88 LYS A O 1
ATOM 625 N N . GLY A 1 89 ? 15.769 -9.269 -11.479 1.00 97.69 89 GLY A N 1
ATOM 626 C CA . GLY A 1 89 ? 17.184 -9.651 -11.497 1.00 97.69 89 GLY A CA 1
ATOM 627 C C . GLY A 1 89 ? 18.164 -8.494 -11.264 1.00 97.69 89 GLY A C 1
ATOM 628 O O . GLY A 1 89 ? 19.357 -8.656 -11.502 1.00 97.69 89 GLY A O 1
ATOM 629 N N . TYR A 1 90 ? 17.693 -7.326 -10.815 1.00 96.06 90 TYR A N 1
ATOM 630 C CA . TYR A 1 90 ? 18.542 -6.171 -10.509 1.00 96.06 90 TYR A CA 1
ATOM 631 C C . TYR A 1 90 ? 17.892 -5.241 -9.477 1.00 96.06 90 TYR A C 1
ATOM 633 O O . TYR A 1 90 ? 16.670 -5.204 -9.319 1.00 96.06 90 TYR A O 1
ATOM 641 N N . VAL A 1 91 ? 18.712 -4.454 -8.777 1.00 97.00 91 VAL A N 1
ATOM 642 C CA . VAL A 1 91 ? 18.230 -3.472 -7.793 1.00 97.00 91 VAL A CA 1
ATOM 643 C C . VAL A 1 91 ? 17.459 -2.351 -8.505 1.00 97.00 91 VAL A C 1
ATOM 645 O O . VAL A 1 91 ? 17.988 -1.764 -9.450 1.00 97.00 91 VAL A O 1
ATOM 648 N N . PRO A 1 92 ? 16.228 -2.009 -8.074 1.00 96.56 92 PRO A N 1
ATOM 649 C CA . PRO A 1 92 ? 15.475 -0.901 -8.651 1.00 96.56 92 PRO A CA 1
ATOM 650 C C . PRO A 1 92 ? 16.283 0.410 -8.714 1.00 96.56 92 PRO A C 1
ATOM 652 O O . PRO A 1 92 ? 16.978 0.728 -7.752 1.00 96.56 92 PRO A O 1
ATOM 655 N N . PRO A 1 93 ? 16.156 1.216 -9.786 1.00 97.00 93 PRO A N 1
ATOM 656 C CA . PRO A 1 93 ? 16.821 2.515 -9.855 1.00 97.00 93 PRO A CA 1
ATOM 657 C C . PRO A 1 93 ? 16.419 3.420 -8.684 1.00 97.00 93 PRO A C 1
ATOM 659 O O . PRO A 1 93 ? 15.248 3.445 -8.298 1.00 97.00 93 PRO A O 1
ATOM 662 N N . THR A 1 94 ? 17.353 4.222 -8.168 1.00 98.06 94 THR A N 1
ATOM 663 C CA . THR A 1 94 ? 17.113 5.125 -7.026 1.00 98.06 94 THR A CA 1
ATOM 664 C C . THR A 1 94 ? 15.873 6.016 -7.187 1.00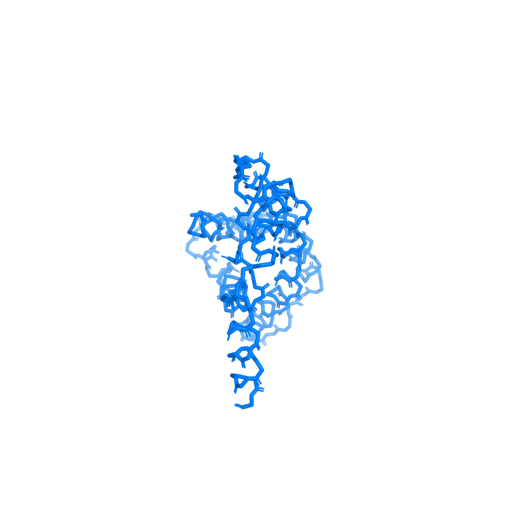 98.06 94 THR A C 1
ATOM 666 O O . THR A 1 94 ? 15.081 6.079 -6.245 1.00 98.06 94 THR A O 1
ATOM 669 N N . PRO A 1 95 ? 15.606 6.640 -8.356 1.00 97.44 95 PRO A N 1
ATOM 670 C CA . PRO A 1 95 ? 14.383 7.424 -8.535 1.00 97.44 95 PRO A CA 1
ATOM 671 C C . PRO A 1 95 ? 13.112 6.586 -8.368 1.00 97.44 95 PRO A C 1
ATOM 673 O O . PRO A 1 95 ? 12.156 7.030 -7.740 1.00 97.44 95 PRO A O 1
ATOM 676 N N . PHE A 1 96 ? 13.116 5.343 -8.864 1.00 96.50 96 PHE A N 1
ATOM 677 C CA . PHE A 1 96 ? 11.985 4.434 -8.702 1.00 96.50 96 PHE A CA 1
ATOM 678 C C . PHE A 1 96 ? 11.767 4.077 -7.230 1.00 96.50 96 PHE A C 1
ATOM 680 O O . PHE A 1 96 ? 10.623 4.041 -6.787 1.00 96.50 96 PHE A O 1
ATOM 687 N N . ILE A 1 97 ? 12.838 3.846 -6.462 1.00 98.38 97 ILE A N 1
ATOM 688 C CA . ILE A 1 97 ? 12.751 3.587 -5.017 1.00 98.38 97 ILE A CA 1
ATOM 689 C C . ILE A 1 97 ? 12.066 4.765 -4.317 1.00 98.38 97 ILE A C 1
ATOM 691 O O . ILE A 1 97 ? 11.050 4.567 -3.653 1.00 98.38 97 ILE A O 1
ATOM 695 N N . ILE A 1 98 ? 12.571 5.987 -4.513 1.00 98.44 98 ILE A N 1
ATOM 696 C CA . ILE A 1 98 ? 12.045 7.197 -3.862 1.00 98.44 98 ILE A CA 1
ATOM 697 C C . ILE A 1 98 ? 10.571 7.412 -4.220 1.00 98.44 98 ILE A C 1
ATOM 699 O O . ILE A 1 98 ? 9.736 7.564 -3.327 1.00 98.44 98 ILE A O 1
ATOM 703 N N . VAL A 1 99 ? 10.236 7.372 -5.513 1.00 97.56 99 VAL A N 1
ATOM 704 C CA . VAL A 1 99 ? 8.855 7.558 -5.980 1.00 97.56 99 VAL A CA 1
ATOM 705 C C . VAL A 1 99 ? 7.945 6.457 -5.444 1.00 97.56 99 VAL A C 1
ATOM 707 O O . VAL A 1 99 ? 6.841 6.762 -5.005 1.00 97.56 99 VAL A O 1
ATOM 710 N N . SER A 1 100 ? 8.402 5.200 -5.403 1.00 97.81 100 SER A N 1
ATOM 711 C CA . SER A 1 100 ? 7.621 4.097 -4.829 1.00 97.81 100 SER A CA 1
ATOM 712 C C . SER A 1 100 ? 7.303 4.350 -3.363 1.00 97.81 100 SER A C 1
ATOM 714 O O . SER A 1 100 ? 6.146 4.227 -2.975 1.00 97.81 100 SER A O 1
ATOM 716 N N . PHE A 1 101 ? 8.287 4.747 -2.551 1.00 98.31 101 PHE A N 1
ATOM 717 C CA . PHE A 1 101 ? 8.053 5.071 -1.143 1.00 98.31 101 PHE A CA 1
ATOM 718 C C . PHE A 1 101 ? 7.041 6.205 -0.988 1.00 98.31 101 PHE A C 1
ATOM 720 O O . PHE A 1 101 ? 6.034 6.027 -0.305 1.00 98.31 101 PHE A O 1
ATOM 727 N N . VAL A 1 102 ? 7.271 7.343 -1.646 1.00 98.56 102 VAL A N 1
ATOM 728 C CA . VAL A 1 102 ? 6.425 8.534 -1.489 1.00 98.56 102 VAL A CA 1
ATOM 729 C C . VAL A 1 102 ? 5.011 8.294 -2.022 1.00 98.56 102 VAL A C 1
ATOM 731 O O . VAL A 1 102 ? 4.039 8.539 -1.310 1.00 98.56 102 VAL A O 1
ATOM 734 N N . ALA A 1 103 ? 4.873 7.779 -3.245 1.00 98.50 103 ALA A N 1
ATOM 735 C CA . ALA A 1 103 ? 3.569 7.588 -3.874 1.00 98.50 103 ALA A CA 1
ATOM 736 C C . ALA A 1 103 ? 2.726 6.547 -3.126 1.00 98.50 103 ALA A C 1
ATOM 738 O O . ALA A 1 103 ? 1.554 6.794 -2.846 1.00 98.50 103 ALA A O 1
ATOM 739 N N . THR A 1 104 ? 3.318 5.410 -2.745 1.00 98.62 104 THR A N 1
ATOM 740 C CA . THR A 1 104 ? 2.585 4.392 -1.976 1.00 98.62 104 THR A CA 1
ATOM 741 C C . THR A 1 104 ? 2.236 4.883 -0.575 1.00 98.62 104 THR A C 1
ATOM 743 O O . THR A 1 104 ? 1.144 4.574 -0.108 1.00 98.62 104 THR A O 1
ATOM 746 N N . ALA A 1 105 ? 3.085 5.695 0.073 1.00 98.69 105 ALA A N 1
ATOM 747 C CA . ALA A 1 105 ? 2.751 6.310 1.357 1.00 98.69 105 ALA A CA 1
ATOM 748 C C . ALA A 1 105 ? 1.508 7.188 1.228 1.00 98.69 105 ALA A C 1
ATOM 750 O O . ALA A 1 105 ? 0.541 6.996 1.958 1.00 98.69 105 ALA A O 1
ATOM 751 N N . VAL A 1 106 ? 1.512 8.119 0.270 1.00 98.75 106 VAL A N 1
ATOM 752 C CA . VAL A 1 106 ? 0.394 9.043 0.043 1.00 98.75 106 VAL A CA 1
ATOM 753 C C . VAL A 1 106 ? -0.893 8.277 -0.248 1.00 98.75 106 VAL A C 1
ATOM 755 O O . VAL A 1 106 ? -1.917 8.549 0.374 1.00 98.75 106 VAL A O 1
ATOM 758 N N . LEU A 1 107 ? -0.846 7.297 -1.152 1.00 98.81 107 LEU A N 1
ATOM 759 C CA . LEU A 1 107 ? -2.033 6.552 -1.567 1.00 98.81 107 LEU A CA 1
ATOM 760 C C . LE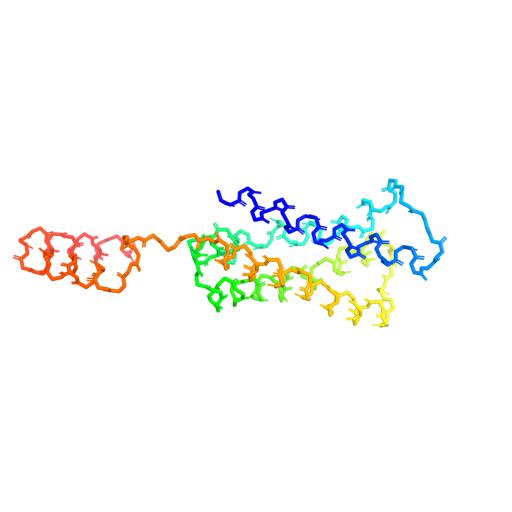U A 1 107 ? -2.582 5.665 -0.443 1.00 98.81 107 LEU A C 1
ATOM 762 O O . LEU A 1 107 ? -3.782 5.696 -0.177 1.00 98.81 107 LEU A O 1
ATOM 766 N N . LEU A 1 108 ? -1.724 4.913 0.252 1.00 98.75 108 LEU A N 1
ATOM 767 C CA . LEU A 1 108 ? -2.154 4.014 1.323 1.00 98.75 108 LEU A CA 1
ATOM 768 C C . LEU A 1 108 ? -2.606 4.790 2.561 1.00 98.75 108 LEU A C 1
ATOM 770 O O . LEU A 1 108 ? -3.703 4.559 3.060 1.00 98.75 108 LEU A O 1
ATOM 774 N N . LEU A 1 109 ? -1.808 5.738 3.057 1.00 98.69 109 LEU A N 1
ATOM 775 C CA . LEU A 1 109 ? -2.182 6.513 4.244 1.00 98.69 109 LEU A CA 1
ATOM 776 C C . LEU A 1 109 ? -3.388 7.410 3.948 1.00 98.69 109 LEU A C 1
ATOM 778 O O . LEU A 1 109 ? -4.275 7.521 4.792 1.00 98.69 109 LEU A O 1
ATOM 782 N N . GLY A 1 110 ? -3.458 7.996 2.749 1.00 98.50 110 GLY A N 1
ATOM 783 C CA . GLY A 1 110 ? -4.603 8.785 2.300 1.00 98.50 110 GLY A CA 1
ATOM 784 C C . GLY A 1 110 ? -5.887 7.959 2.244 1.00 98.50 110 GLY A C 1
ATOM 785 O O . GLY A 1 110 ? -6.908 8.376 2.791 1.00 98.50 110 GLY A O 1
ATOM 786 N N . TRP A 1 111 ? -5.828 6.748 1.678 1.00 98.44 111 TRP A N 1
ATOM 787 C CA . TRP A 1 111 ? -6.955 5.815 1.690 1.00 98.44 111 TRP A CA 1
ATOM 788 C C . TRP A 1 111 ? -7.407 5.479 3.116 1.00 98.44 111 TRP A C 1
ATOM 790 O O . TRP A 1 111 ? -8.598 5.537 3.425 1.00 98.44 111 TRP A O 1
ATOM 800 N N . ARG A 1 112 ? -6.466 5.176 4.014 1.00 98.12 112 ARG A N 1
ATOM 801 C CA . ARG A 1 112 ? -6.775 4.805 5.402 1.00 98.12 112 ARG A CA 1
ATOM 802 C C . ARG A 1 112 ? -7.357 5.966 6.200 1.00 98.12 112 ARG A C 1
ATOM 804 O O . ARG A 1 112 ? -8.308 5.760 6.954 1.00 98.12 112 ARG A O 1
ATOM 811 N N . ALA A 1 113 ? -6.862 7.178 5.974 1.00 98.12 113 ALA A N 1
ATOM 812 C CA . ALA A 1 113 ? -7.442 8.389 6.536 1.00 98.12 113 ALA A CA 1
ATOM 813 C C . ALA A 1 113 ? -8.880 8.613 6.036 1.00 98.12 113 ALA A C 1
ATOM 815 O O . ALA A 1 113 ? -9.775 8.851 6.846 1.00 98.12 113 ALA A O 1
ATOM 816 N N . ALA A 1 114 ? -9.126 8.474 4.729 1.00 97.75 114 ALA A N 1
ATOM 817 C CA . ALA A 1 114 ? -10.455 8.641 4.138 1.00 97.75 114 ALA A CA 1
ATOM 818 C C . ALA A 1 114 ? -11.458 7.579 4.628 1.00 97.75 114 ALA A C 1
ATOM 820 O O . ALA A 1 114 ? -12.598 7.898 4.979 1.00 97.75 114 ALA A O 1
ATOM 821 N N . ALA A 1 115 ? -11.031 6.317 4.714 1.00 96.94 115 ALA A N 1
ATOM 822 C CA . ALA A 1 115 ? -11.853 5.228 5.233 1.00 96.94 115 ALA A CA 1
ATOM 823 C C . ALA A 1 115 ? -12.215 5.434 6.716 1.00 96.94 115 ALA A C 1
ATOM 825 O O . ALA A 1 115 ? -13.355 5.191 7.117 1.00 96.94 115 ALA A O 1
ATOM 826 N N . ALA A 1 116 ? -11.277 5.926 7.531 1.00 96.62 116 ALA A N 1
ATOM 827 C CA . ALA A 1 116 ? -11.541 6.253 8.930 1.00 96.62 116 ALA A CA 1
ATOM 828 C C . ALA A 1 116 ? -12.489 7.455 9.068 1.00 96.62 116 ALA A C 1
ATOM 830 O O . ALA A 1 116 ? -13.461 7.377 9.814 1.00 96.62 116 ALA A O 1
ATOM 831 N N . ALA A 1 117 ? -12.275 8.526 8.297 1.00 95.69 117 ALA A N 1
ATOM 832 C CA . ALA A 1 117 ? -13.104 9.734 8.337 1.00 95.69 117 ALA A CA 1
ATOM 833 C C . ALA A 1 117 ? -14.570 9.483 7.939 1.00 95.69 117 ALA A C 1
ATOM 835 O O . ALA A 1 117 ? -15.474 10.167 8.413 1.00 95.69 117 ALA A O 1
ATOM 836 N N . THR A 1 118 ? -14.815 8.491 7.081 1.00 94.56 118 THR A N 1
ATOM 837 C CA . THR A 1 118 ? -16.166 8.084 6.656 1.00 94.56 118 THR A CA 1
ATOM 838 C C . THR A 1 118 ? -16.776 6.996 7.543 1.00 94.56 118 THR A C 1
ATOM 840 O O . THR A 1 118 ? -17.956 6.662 7.408 1.00 94.56 118 THR A O 1
ATOM 843 N N . THR A 1 119 ? -16.006 6.446 8.486 1.00 92.56 119 THR A N 1
ATOM 844 C CA . THR A 1 119 ? -16.490 5.443 9.431 1.00 92.56 119 THR A CA 1
ATOM 845 C C . THR A 1 119 ? -17.189 6.125 10.603 1.00 92.56 119 THR A C 1
ATOM 847 O O . THR A 1 119 ? -16.591 6.916 11.325 1.00 92.56 119 THR A O 1
ATOM 850 N N . LYS A 1 120 ? -18.459 5.776 10.837 1.00 84.44 120 LYS A N 1
ATOM 851 C CA . LYS A 1 120 ? -19.199 6.237 12.022 1.00 84.44 120 LYS A CA 1
ATOM 852 C C . LYS A 1 120 ? -18.519 5.748 13.302 1.00 84.44 120 LYS A C 1
ATOM 854 O O . LYS A 1 120 ? -18.122 4.581 13.376 1.00 84.44 120 LYS A O 1
ATOM 859 N N . GLU A 1 121 ? -18.420 6.630 14.296 1.00 76.88 121 GLU A N 1
ATOM 860 C CA . GLU A 1 121 ? -17.973 6.260 15.637 1.00 76.88 121 GLU A CA 1
ATOM 861 C C . GLU A 1 121 ? -18.903 5.196 16.215 1.00 76.88 121 GLU A C 1
ATOM 863 O O . GLU A 1 121 ? -20.124 5.348 16.218 1.00 76.88 121 GLU A O 1
ATOM 868 N N . ASP A 1 122 ? -18.314 4.104 16.688 1.00 67.62 122 ASP A N 1
ATOM 869 C CA . ASP A 1 122 ? -19.039 3.106 17.453 1.00 67.62 122 ASP A CA 1
ATOM 870 C C . ASP A 1 122 ? -19.189 3.620 18.897 1.00 67.62 122 ASP A C 1
ATOM 872 O O . ASP A 1 122 ? -18.168 3.812 19.572 1.00 67.62 122 ASP A O 1
ATOM 876 N N . PRO A 1 123 ? -20.421 3.832 19.405 1.00 64.38 123 PRO A N 1
ATOM 877 C CA . PRO A 1 123 ? -20.652 4.287 20.776 1.00 64.38 123 PRO A CA 1
ATOM 878 C C . PRO A 1 123 ? -19.964 3.396 21.819 1.00 64.38 123 PRO A C 1
ATOM 880 O O . PRO A 1 123 ? -19.525 3.891 22.856 1.00 64.38 123 PRO A O 1
ATOM 883 N N . SER A 1 124 ? -19.808 2.097 21.532 1.00 60.75 124 SER A N 1
ATOM 884 C CA . SER A 1 124 ? -19.148 1.132 22.420 1.00 60.75 124 SER A CA 1
ATOM 885 C C . SER A 1 124 ? -17.643 1.382 22.595 1.00 60.75 124 SER A C 1
ATOM 887 O O . SER A 1 124 ? -17.067 0.992 23.610 1.00 60.75 124 SER A O 1
ATOM 889 N N . GLN A 1 125 ? -17.007 2.082 21.650 1.00 61.38 125 GLN A N 1
ATOM 890 C CA . GLN A 1 125 ? -15.584 2.441 21.687 1.00 61.38 125 GLN A CA 1
ATOM 891 C C . GLN A 1 125 ? -15.339 3.848 22.252 1.00 61.38 125 GLN A C 1
ATOM 893 O O . GLN A 1 125 ? -14.191 4.303 22.319 1.00 61.38 125 GLN A O 1
ATOM 898 N N . SER A 1 126 ? -16.398 4.546 22.683 1.00 64.94 126 SER A N 1
ATOM 899 C CA . SER A 1 126 ? -16.273 5.843 23.342 1.00 64.94 126 SER A CA 1
ATOM 900 C C . SER A 1 126 ? -15.482 5.702 24.652 1.00 64.94 126 SER A C 1
ATOM 902 O O . SER A 1 126 ? -15.756 4.782 25.436 1.00 64.94 126 SER A O 1
ATOM 904 N N . PRO A 1 127 ? -14.533 6.613 24.951 1.00 65.50 127 PRO A N 1
ATOM 905 C CA . PRO A 1 127 ? -13.834 6.639 26.234 1.00 65.50 127 PRO A CA 1
ATOM 906 C C . PRO A 1 127 ? -14.800 6.681 27.421 1.00 65.50 127 PRO A C 1
ATOM 908 O O . PRO A 1 127 ? -14.544 6.036 28.434 1.00 65.50 127 PRO A O 1
ATOM 911 N N . ALA A 1 128 ? -15.937 7.371 27.273 1.00 66.88 128 ALA A N 1
ATOM 912 C CA . ALA A 1 128 ? -16.972 7.465 28.298 1.00 66.88 128 ALA A CA 1
ATOM 913 C C . ALA A 1 128 ? -17.670 6.117 28.543 1.00 66.88 128 ALA A C 1
ATOM 915 O O . ALA A 1 128 ? -17.834 5.709 29.690 1.00 66.88 128 ALA A O 1
ATOM 916 N N . VAL A 1 129 ? -18.008 5.380 27.480 1.00 64.69 129 VAL A N 1
ATOM 917 C CA . VAL A 1 129 ? -18.641 4.051 27.577 1.00 64.69 129 VAL A CA 1
ATOM 918 C C . VAL A 1 129 ? -17.646 3.001 28.084 1.00 64.69 129 VAL A C 1
ATOM 920 O O . VAL A 1 129 ? -17.984 2.174 28.930 1.00 64.69 129 VAL A O 1
ATOM 923 N N . SER A 1 130 ? -16.383 3.089 27.664 1.00 65.94 130 SER A N 1
ATOM 924 C CA . SER A 1 130 ? -15.288 2.243 28.158 1.00 65.94 130 SER A CA 1
ATOM 925 C C . SER A 1 130 ? -14.957 2.500 29.634 1.00 65.94 130 SER A C 1
ATOM 927 O O . SER A 1 130 ? -14.624 1.565 30.365 1.00 65.94 130 SER A O 1
ATOM 929 N N . ALA A 1 131 ? -15.041 3.755 30.086 1.00 66.38 131 ALA A N 1
ATOM 930 C CA . ALA A 1 131 ? -14.870 4.131 31.487 1.00 66.38 131 ALA A CA 1
ATOM 931 C C . ALA A 1 131 ? -16.071 3.692 32.338 1.00 66.38 131 ALA A C 1
ATOM 933 O O . ALA A 1 131 ? -15.881 3.131 33.415 1.00 66.38 131 ALA A O 1
ATOM 934 N N . ALA A 1 132 ? -17.296 3.854 31.829 1.00 67.00 132 ALA A N 1
ATOM 935 C CA . ALA A 1 132 ? -18.513 3.384 32.488 1.00 67.00 132 ALA A CA 1
ATOM 936 C C . ALA A 1 132 ? -18.543 1.850 32.618 1.00 67.00 132 ALA A C 1
ATOM 938 O O . ALA A 1 132 ? -18.852 1.328 33.688 1.00 67.00 132 ALA A O 1
ATOM 939 N N . SER A 1 133 ? -18.141 1.112 31.576 1.00 64.31 133 SER A N 1
ATOM 940 C CA . SER A 1 133 ? -18.030 -0.351 31.630 1.00 64.31 133 SER A CA 1
ATOM 941 C C . SER A 1 133 ? -16.933 -0.828 32.586 1.00 64.31 133 SER A C 1
ATOM 943 O O . SER A 1 133 ? -17.127 -1.855 33.236 1.00 64.31 133 SER A O 1
ATOM 945 N N . ARG A 1 134 ? -15.801 -0.114 32.689 1.00 63.50 134 ARG A N 1
ATOM 946 C CA . ARG A 1 134 ? -14.752 -0.414 33.679 1.00 63.50 134 ARG A CA 1
ATOM 947 C C . ARG A 1 134 ? -15.238 -0.172 35.104 1.00 63.50 134 ARG A C 1
ATOM 949 O O . ARG A 1 134 ? -15.074 -1.053 35.939 1.00 63.50 134 ARG A O 1
ATOM 956 N N . LYS A 1 135 ? -15.913 0.954 35.350 1.00 66.56 135 LYS A N 1
ATOM 957 C CA . LYS A 1 135 ? -16.516 1.272 36.652 1.00 66.56 135 LYS A CA 1
ATOM 958 C C . LYS A 1 135 ? -17.565 0.237 37.078 1.00 66.56 135 LYS A C 1
ATOM 960 O O . LYS A 1 135 ? -17.634 -0.091 38.249 1.00 66.56 135 LYS A O 1
ATOM 965 N N . ASN A 1 136 ? -18.342 -0.303 36.136 1.00 64.25 136 ASN A N 1
ATOM 966 C CA . ASN A 1 136 ? -19.343 -1.339 36.421 1.00 64.25 136 ASN A CA 1
ATOM 967 C C . ASN A 1 136 ? -18.729 -2.725 36.712 1.00 64.25 136 ASN A C 1
ATOM 969 O O . ASN A 1 136 ? -19.353 -3.566 37.350 1.00 64.25 136 ASN A O 1
ATOM 973 N N . LYS A 1 137 ? -17.512 -2.992 36.221 1.00 62.88 137 LYS A N 1
ATOM 974 C CA . LYS A 1 137 ? -16.789 -4.245 36.499 1.00 62.88 137 LYS A CA 1
ATOM 975 C C . LYS A 1 137 ? -15.930 -4.170 37.763 1.00 62.88 137 LYS A C 1
ATOM 977 O O . LYS A 1 137 ? -15.710 -5.212 38.371 1.00 62.88 137 LYS A O 1
ATOM 982 N N . GLN A 1 138 ? -15.488 -2.971 38.146 1.00 59.88 138 GLN A N 1
ATOM 983 C CA . GLN A 1 138 ? -14.749 -2.717 39.381 1.00 59.88 138 GLN A CA 1
ATOM 984 C C . GLN A 1 138 ? -15.600 -3.100 40.597 1.00 59.88 138 GLN A C 1
ATOM 986 O O . GLN A 1 138 ? -16.611 -2.460 40.882 1.00 59.88 138 GLN A O 1
ATOM 991 N N . GLY A 1 139 ? -15.180 -4.150 41.307 1.00 65.12 139 GLY A N 1
ATOM 992 C CA . GLY A 1 139 ? -15.849 -4.631 42.522 1.00 65.12 139 GLY A CA 1
ATOM 993 C C . GLY A 1 139 ? -16.739 -5.864 42.333 1.00 65.12 139 GLY A C 1
ATOM 994 O O . GLY A 1 139 ? -17.398 -6.286 43.282 1.00 65.12 139 GLY A O 1
ATOM 995 N N . ASN A 1 140 ? -16.754 -6.478 41.146 1.00 75.81 140 ASN A N 1
ATOM 996 C CA . ASN A 1 140 ? -17.418 -7.766 40.948 1.00 75.81 140 ASN A CA 1
ATOM 997 C C . ASN A 1 140 ? -16.526 -8.905 41.499 1.00 75.81 140 ASN A C 1
ATOM 999 O O . ASN A 1 140 ? -15.373 -8.998 41.084 1.00 75.81 140 ASN A O 1
ATOM 1003 N N . PRO A 1 141 ? -17.008 -9.822 42.364 1.00 75.50 141 PRO A N 1
ATOM 1004 C CA . PRO A 1 141 ? -16.215 -10.960 42.858 1.00 75.50 141 PRO A CA 1
ATOM 1005 C C . PRO A 1 141 ? -15.638 -11.855 41.744 1.00 75.50 141 PRO A C 1
ATOM 1007 O O . PRO A 1 141 ? -14.625 -12.527 41.939 1.00 75.50 141 PRO A O 1
ATOM 1010 N N . LEU A 1 142 ? -16.228 -11.829 40.545 1.00 80.31 142 LEU A N 1
ATOM 1011 C CA . LEU A 1 142 ? -15.706 -12.527 39.367 1.00 80.31 142 LEU A CA 1
ATOM 1012 C C . LEU A 1 142 ? -14.440 -11.872 38.774 1.00 80.31 142 LEU A C 1
ATOM 1014 O O . LEU A 1 142 ? -13.704 -12.525 38.034 1.00 80.31 142 LEU A O 1
ATOM 1018 N N . GLU A 1 143 ? -14.150 -10.610 39.109 1.00 73.38 143 GLU A N 1
ATOM 1019 C CA . GLU A 1 143 ? -12.917 -9.906 38.734 1.00 73.38 143 GLU A CA 1
ATOM 1020 C C . GLU A 1 143 ? -11.696 -10.611 39.336 1.00 73.38 143 GLU A C 1
ATOM 1022 O O . GLU A 1 143 ? -10.750 -10.923 38.614 1.00 73.38 143 GLU A O 1
ATOM 1027 N N . PHE A 1 144 ? -11.760 -10.980 40.619 1.00 76.38 144 PHE A N 1
ATOM 1028 C CA . PHE A 1 144 ? -10.704 -11.731 41.302 1.00 76.38 144 PHE A CA 1
ATOM 1029 C C . PHE A 1 144 ? -10.403 -13.068 40.605 1.00 76.38 144 PHE A C 1
ATOM 1031 O O . PHE A 1 144 ? -9.242 -13.396 40.361 1.00 76.38 144 PHE A O 1
ATOM 1038 N N . LEU A 1 145 ? -11.443 -13.799 40.189 1.00 82.44 145 LEU A N 1
ATOM 1039 C CA . LEU A 1 145 ? -11.292 -15.047 39.432 1.00 82.44 145 LEU A CA 1
ATOM 1040 C C . LEU A 1 145 ? -10.665 -14.812 38.051 1.00 82.44 145 LEU A C 1
ATOM 1042 O O . LEU A 1 145 ? -9.841 -15.608 37.599 1.00 82.44 145 LEU A O 1
ATOM 1046 N N . SER A 1 146 ? -11.019 -13.712 37.383 1.00 76.50 146 SER A N 1
ATOM 1047 C CA . SER A 1 146 ? -10.432 -13.352 36.088 1.00 76.50 146 SER A CA 1
ATOM 1048 C C . SER A 1 146 ? -8.955 -12.949 36.200 1.00 76.50 146 SER A C 1
ATOM 1050 O O . SER A 1 146 ? -8.157 -13.313 35.335 1.00 76.50 146 SER A O 1
ATOM 1052 N N . LEU A 1 147 ? -8.569 -12.283 37.294 1.00 81.31 147 LEU A N 1
ATOM 1053 C CA . LEU A 1 147 ? -7.184 -11.919 37.600 1.00 81.31 147 LEU A CA 1
ATOM 1054 C C . LEU A 1 147 ? -6.342 -13.154 37.947 1.00 81.31 147 LEU A C 1
ATOM 1056 O O . LEU A 1 147 ? -5.239 -13.302 37.420 1.00 81.31 147 LEU A O 1
ATOM 1060 N N . LEU A 1 148 ? -6.884 -14.078 38.749 1.00 81.06 148 LEU A N 1
ATOM 1061 C CA . LEU A 1 148 ? -6.248 -15.369 39.034 1.00 81.06 148 LEU A CA 1
ATOM 1062 C C . LEU A 1 148 ? -6.025 -16.184 37.758 1.00 81.06 148 LEU A C 1
ATOM 1064 O O . LEU A 1 148 ? -4.932 -16.703 37.541 1.00 81.06 148 LEU A O 1
ATOM 1068 N N . LYS A 1 149 ? -7.036 -16.257 36.883 1.00 82.12 149 LYS A N 1
ATOM 1069 C CA . LYS A 1 149 ? -6.932 -16.969 35.604 1.00 82.12 149 LYS A CA 1
ATOM 1070 C C . LYS A 1 149 ? -5.906 -16.321 34.668 1.00 82.12 149 LYS A C 1
ATOM 1072 O O . LYS A 1 149 ? -5.140 -17.023 34.023 1.00 82.12 149 LYS A O 1
ATOM 1077 N N . SER A 1 150 ? -5.856 -14.990 34.621 1.00 79.56 150 SER A N 1
ATOM 1078 C CA . SER A 1 150 ? -4.864 -14.239 33.839 1.00 79.56 150 SER A CA 1
ATOM 1079 C C . SER A 1 150 ? -3.424 -14.506 34.299 1.00 79.56 150 SER A C 1
ATOM 1081 O O . SER A 1 150 ? -2.514 -14.545 33.471 1.00 79.56 150 SER A O 1
ATOM 1083 N N . LEU A 1 151 ? -3.201 -14.664 35.607 1.00 84.56 151 LEU A N 1
ATOM 1084 C CA . LEU A 1 151 ? -1.885 -14.974 36.177 1.00 84.56 151 LEU A CA 1
ATOM 1085 C C . LEU A 1 151 ? -1.419 -16.394 35.838 1.00 84.56 151 LEU A C 1
ATOM 1087 O O . LEU A 1 151 ? -0.228 -16.600 35.620 1.00 84.56 151 LEU A O 1
ATOM 1091 N N . THR A 1 152 ? -2.340 -17.354 35.755 1.00 85.00 152 THR A N 1
ATOM 1092 C CA . THR A 1 152 ? -2.013 -18.755 35.458 1.00 85.00 152 THR A CA 1
ATOM 1093 C C . THR A 1 152 ? -1.866 -19.046 33.969 1.00 85.00 152 THR A C 1
ATOM 1095 O O . THR A 1 152 ? -1.099 -19.926 33.611 1.00 85.00 152 THR A O 1
ATOM 1098 N N . THR A 1 153 ? -2.516 -18.290 33.081 1.00 77.06 153 THR A N 1
ATOM 1099 C CA . THR A 1 153 ? -2.376 -18.467 31.619 1.00 77.06 153 THR A CA 1
ATOM 1100 C C . THR A 1 153 ? -1.156 -17.773 31.003 1.00 77.06 153 THR A C 1
ATOM 1102 O O . THR A 1 153 ? -0.998 -17.786 29.786 1.00 77.06 153 THR A O 1
ATOM 1105 N N . ARG A 1 154 ? -0.331 -17.098 31.813 1.00 67.75 154 ARG A N 1
ATOM 1106 C CA . ARG A 1 154 ? 0.855 -16.352 31.354 1.00 67.75 154 ARG A CA 1
ATOM 1107 C C . ARG A 1 154 ? 2.169 -17.144 31.420 1.00 67.75 154 ARG A C 1
ATOM 1109 O O . ARG A 1 154 ? 3.204 -16.557 31.113 1.00 67.75 154 ARG A O 1
ATOM 1116 N N . TRP A 1 155 ? 2.116 -18.425 31.785 1.00 60.44 155 TRP A N 1
ATOM 1117 C CA . TRP A 1 155 ? 3.250 -19.352 31.812 1.00 60.44 155 TRP A CA 1
ATOM 1118 C C . TRP A 1 155 ? 3.011 -20.510 30.850 1.00 60.44 155 TRP A C 1
ATOM 1120 O O . TRP A 1 155 ? 1.869 -21.023 30.841 1.00 60.44 155 TRP A O 1
#

=== Feature glossary ===
Feature key, reading from the visual/contextual features back to the raw sequence:

Rendered structure images. Structure images are PyMOL renders from six orthogonal camera directions. Cartoon representation draws helices as coils and strands as arrows; sticks shows the backbone as bonds; surface shows the solvent-excluded envelope. Rainbow coloring maps sequence position to hue (blue→red, N→C); chain coloring assigns a distinct color per polypeptide.

Contact-map, Ramachandran, and PAE plots. Three diagnostic plots accompany the record. The Cα contact map visualizes the tertiary structure as a 2D adjacency matrix (8 Å cutoff, sequence-local contacts suppressed). The Ramachandran plot shows the distribution of backbone (φ, ψ) torsions, with points in the α and β basins reflecting secondary structure content. The PAE plot shows AlphaFold's inter-residue confidence as a color matrix.

InterPro / GO / CATH / organism. The annotation block draws on four external resources. InterPro: which protein families and domains the sequence belongs to. GO: standardized terms for what the protein does, what process it participates in, and where in the cell it acts. CATH: which structural fold it has in the CATH hierarchy. Organism: the species of origin.

Nearest PDB structures. Structural nearest neighbors (via Foldseek easy-search vs the PDB). Reported per hit: target PDB id, E-value, and alignment TM-score. A TM-score above ~0.5 is the conventional threshold for 'same fold'.

Predicted aligned error. Predicted aligned error is AlphaFold's pairwise confidence. Unlike pLDDT (per-residue), PAE is per-residue-pair and captures whether two parts of the structure are correctly placed relative to each other. Units are ångströms of expected positional error.

Solvent-accessible surface area. SASA measures how much of the protein is reachable by solvent. It is computed by rolling a water-sized probe over the atomic surface and summing the exposed area (Å²). Per-residue SASA distinguishes core (buried, low SASA) from surface (exposed, high SASA) residues; total SASA is a whole-molecule size measure.

B-factor. Crystallographic B-factors measure how much each atom's electron density is smeared out, in Å². They rise in mobile loops and surface residues and fall in the buried interior. In AlphaFold models this column is repurposed to hold pLDDT instead.

pLDDT. For AlphaFold models, the B-factor field carries pLDDT — the model's own estimate of local accuracy on a 0–100 scale. Regions with pLDDT<50 should be treated as essentially unmodeled; they often correspond to intrinsically disordered segments.

Backbone torsions (φ/ψ). φ (phi) and ψ (psi) are the two rotatable backbone dihedrals per residue: φ is the C(i-1)–N–Cα–C torsion, ψ is the N–Cα–C–N(i+1) torsion, both in degrees on (−180°, 180°]. α-helical residues cluster near (−60°, −45°); β-strand residues near (−120°, +130°). A Ramachandran plot is simply a scatter of (φ, ψ) for every residue.

Radius of gyration, Cα contacts, bounding box. Radius of gyration (Rg) is the root-mean-square distance of Cα atoms from their centroid — a single number for overall size and compactness. A globular domain of N residues has Rg ≈ 2.2·N^0.38 Å; an extended or disordered chain has a much larger Rg. The Cα contact count is the number of residue pairs whose Cα atoms are within 8 Å and are more than four positions apart in sequence — a standard proxy for tertiary packing density. The bounding box is the smallest axis-aligned box enclosing all Cα atoms.

Secondary structure (3-state, P-SEA). Three-state secondary structure (P-SEA) collapses the eight DSSP classes into helix (a), strand (b), and coil (c). P-SEA assigns these from Cα geometry alone — distances and angles — without requiring backbone oxygens, so it works on any Cα trace.

Secondary structure (8-state, DSSP). Secondary structure is the local, repeating backbone conformation. DSSP classifies it into eight states by reading the hydrogen-bond network: three helix types (H, G, I), two β types (E, B), two non-regular types (T, S), and unstructured coil (-).

Foldseek 3Di. The Foldseek 3Di string encodes local tertiary geometry as a 20-letter alphabet — one character per residue — derived from the relative positions of nearby Cα atoms. Unlike the amino-acid sequence, 3Di is a direct function of the 3D structure, so two proteins with the same fold have similar 3Di strings even at low sequence identity.

mmCIF coordinates. Structure coordinates are given as an mmCIF _atom_site loop: one row per atom with element, residue name, chain id, sequence number, and x/y/z position in Å. Only the four main-chain atoms per residue are included here; side chains are omitted to keep the record compact.

Sequence. This is the polypeptide sequence — one letter per residue, N-terminus first. Length ranges from a few dozen residues for small domains to over a thousand for large multi-domain proteins.